Protein AF-A0A1A0WXN0-F1 (afdb_monomer_lite)

Structure (mmCIF, N/CA/C/O backbone):
data_AF-A0A1A0WXN0-F1
#
_entry.id   AF-A0A1A0WXN0-F1
#
loop_
_atom_site.group_PDB
_atom_site.id
_atom_site.type_symbol
_atom_site.label_atom_id
_atom_site.label_alt_id
_atom_site.label_comp_id
_atom_site.label_asym_id
_atom_site.label_entity_id
_atom_site.label_seq_id
_atom_site.pdbx_PDB_ins_code
_atom_site.Cartn_x
_atom_site.Cartn_y
_atom_site.Cartn_z
_atom_site.occupancy
_atom_site.B_iso_or_equiv
_atom_site.auth_seq_id
_atom_site.auth_comp_id
_atom_site.auth_asym_id
_atom_site.auth_atom_id
_atom_site.pdbx_PDB_model_num
ATOM 1 N N . MET A 1 1 ? -7.283 -9.159 8.607 1.00 91.06 1 MET A N 1
ATOM 2 C CA . MET A 1 1 ? -7.543 -8.047 9.543 1.00 91.06 1 MET A CA 1
ATOM 3 C C . MET A 1 1 ? -8.660 -7.182 9.000 1.00 91.06 1 MET A C 1
ATOM 5 O O . MET A 1 1 ? -8.874 -7.190 7.795 1.00 91.06 1 MET A O 1
ATOM 9 N N . LYS A 1 2 ? -9.350 -6.441 9.870 1.00 92.88 2 LYS A N 1
ATOM 10 C CA . LYS A 1 2 ? -10.272 -5.381 9.452 1.00 92.88 2 LYS A CA 1
ATOM 11 C C . LYS A 1 2 ? -9.536 -4.045 9.455 1.00 92.88 2 LYS A C 1
ATOM 13 O O . LYS A 1 2 ? -9.019 -3.662 10.501 1.00 92.88 2 LYS A O 1
ATOM 18 N N . LEU A 1 3 ? -9.466 -3.372 8.310 1.00 94.19 3 LEU A N 1
ATOM 19 C CA . LEU A 1 3 ? -8.843 -2.052 8.184 1.00 94.19 3 LEU A CA 1
ATOM 20 C C . LEU A 1 3 ? -9.902 -0.953 8.297 1.00 94.19 3 LEU A C 1
ATOM 22 O O . LEU A 1 3 ? -11.011 -1.105 7.786 1.00 94.19 3 LEU A O 1
ATOM 26 N N . ARG A 1 4 ? -9.564 0.152 8.965 1.00 91.62 4 ARG A N 1
ATOM 27 C CA . ARG A 1 4 ? -10.414 1.346 9.047 1.00 91.62 4 ARG A CA 1
ATOM 28 C C . ARG A 1 4 ? -9.594 2.609 9.272 1.00 91.62 4 ARG A C 1
ATOM 30 O O . ARG A 1 4 ? -8.583 2.582 9.975 1.00 91.62 4 ARG A O 1
ATOM 37 N N . PHE A 1 5 ? -10.095 3.728 8.765 1.00 89.69 5 PHE A N 1
ATOM 38 C CA . PHE A 1 5 ? -9.626 5.045 9.179 1.00 89.69 5 PHE A CA 1
ATOM 39 C C . PHE A 1 5 ? -10.317 5.475 10.474 1.00 89.69 5 PHE A C 1
ATOM 41 O O . PHE A 1 5 ? -11.450 5.087 10.765 1.00 89.69 5 PHE A O 1
ATOM 48 N N . GLY A 1 6 ? -9.623 6.273 11.274 1.00 87.06 6 GLY A N 1
ATOM 49 C CA . GLY A 1 6 ? -10.187 6.946 12.436 1.00 87.06 6 GLY A CA 1
ATOM 50 C C . GLY A 1 6 ? -9.411 8.214 12.760 1.00 87.06 6 GLY A C 1
ATOM 51 O O . GLY A 1 6 ? -8.293 8.392 12.286 1.00 87.06 6 GLY A O 1
ATOM 52 N N . ALA A 1 7 ? -9.990 9.075 13.588 1.00 85.00 7 ALA A N 1
ATOM 53 C CA . ALA A 1 7 ? -9.338 10.264 14.124 1.00 85.00 7 ALA A CA 1
ATOM 54 C C . ALA A 1 7 ? -9.512 10.288 15.646 1.00 85.00 7 ALA A C 1
ATOM 56 O O . ALA A 1 7 ? -10.567 9.905 16.154 1.00 85.00 7 ALA A O 1
ATOM 57 N N . ASP A 1 8 ? -8.467 10.701 16.363 1.00 82.62 8 ASP A N 1
ATOM 58 C CA . ASP A 1 8 ? -8.497 10.817 17.828 1.00 82.62 8 ASP A CA 1
ATOM 59 C C . ASP A 1 8 ? -8.839 12.240 18.304 1.00 82.62 8 ASP A C 1
ATOM 61 O O . ASP A 1 8 ? -9.210 12.419 19.464 1.00 82.62 8 ASP A O 1
ATOM 65 N N . GLY A 1 9 ? -8.688 13.247 17.441 1.00 78.56 9 GLY A N 1
ATOM 66 C CA . GLY A 1 9 ? -8.848 14.657 17.783 1.00 78.56 9 GLY A CA 1
ATOM 67 C C . GLY A 1 9 ? -9.855 15.400 16.909 1.00 78.56 9 GLY A C 1
ATOM 68 O O . GLY A 1 9 ? -10.717 14.809 16.256 1.00 78.56 9 GLY A O 1
ATOM 69 N N . LEU A 1 10 ? -9.775 16.730 16.955 1.00 80.75 10 LEU A N 1
ATOM 70 C CA . LEU A 1 10 ? -10.723 17.603 16.271 1.00 80.75 10 LEU A CA 1
ATOM 71 C C . LEU A 1 10 ? -10.467 17.648 14.758 1.00 80.75 10 LEU A C 1
ATOM 73 O O . LEU A 1 10 ? -9.331 17.568 14.287 1.00 80.75 10 LEU A O 1
ATOM 77 N N . ARG A 1 11 ? -11.558 17.826 14.009 1.00 83.06 11 ARG A N 1
ATOM 78 C CA . ARG A 1 11 ? -11.536 18.279 12.616 1.00 83.06 11 ARG A CA 1
ATOM 79 C C . ARG A 1 11 ? -11.226 19.772 12.607 1.00 83.06 11 ARG A C 1
ATOM 81 O O . ARG A 1 11 ? -11.909 20.541 13.286 1.00 83.06 11 ARG A O 1
ATOM 88 N N . HIS A 1 12 ? -10.244 20.174 11.813 1.00 81.25 12 HIS A N 1
ATOM 89 C CA . HIS A 1 12 ? -9.879 21.568 11.601 1.00 81.25 12 HIS A CA 1
ATOM 90 C C . HIS A 1 12 ? -10.330 22.009 10.212 1.00 81.25 12 HIS A C 1
ATOM 92 O O . HIS A 1 12 ? -9.807 21.492 9.224 1.00 81.25 12 HIS A O 1
ATOM 98 N N . PRO A 1 13 ? -11.286 22.953 10.120 1.00 79.06 13 PRO A N 1
ATOM 99 C CA . PRO A 1 13 ? -11.743 23.468 8.840 1.00 79.06 13 PRO A CA 1
ATOM 100 C C . PRO A 1 13 ? -10.596 24.169 8.102 1.00 79.06 13 PRO A C 1
ATOM 102 O O . PRO A 1 13 ? -10.059 25.158 8.606 1.00 79.06 13 PRO A O 1
ATOM 105 N N . GLY A 1 14 ? -10.227 23.687 6.917 1.00 67.19 14 GLY A N 1
ATOM 106 C CA . GLY A 1 14 ? -9.152 24.266 6.106 1.00 67.19 14 GLY A CA 1
ATOM 107 C C . GLY A 1 14 ? -9.580 25.527 5.342 1.00 67.19 14 GLY A C 1
ATOM 108 O O . GLY A 1 14 ? -8.744 26.343 4.935 1.00 67.19 14 GLY A O 1
ATOM 109 N N . GLY A 1 15 ? -10.891 25.756 5.205 1.00 76.25 15 GLY A N 1
ATOM 110 C CA . GLY A 1 15 ? -11.472 26.937 4.567 1.00 76.25 15 GLY A CA 1
ATOM 111 C C . GLY A 1 15 ? -11.224 26.971 3.057 1.00 76.25 15 GLY A C 1
ATOM 112 O O . GLY A 1 15 ? -12.095 26.587 2.288 1.00 76.25 15 GLY A O 1
ATOM 113 N N . VAL A 1 16 ? -10.058 27.479 2.642 1.00 67.00 16 VAL A N 1
ATOM 114 C CA . VAL A 1 16 ? -9.577 27.433 1.241 1.00 67.00 16 VAL A CA 1
ATOM 115 C C . VAL A 1 16 ? -8.754 26.163 0.980 1.00 67.00 16 VAL A C 1
ATOM 117 O O . VAL A 1 16 ? -8.593 25.764 -0.169 1.00 67.00 16 VAL A O 1
ATOM 120 N N . TRP A 1 17 ? -8.245 25.541 2.042 1.00 67.81 17 TRP A N 1
ATOM 121 C CA . TRP A 1 17 ? -7.530 24.267 2.019 1.00 67.81 17 TRP A CA 1
ATOM 122 C C . TRP A 1 17 ? -8.455 23.123 2.452 1.00 67.81 17 TRP A C 1
ATOM 124 O O . TRP A 1 17 ? -9.468 23.405 3.104 1.00 67.81 17 TRP A O 1
ATOM 134 N N . PRO A 1 18 ? -8.121 21.862 2.125 1.00 72.69 18 PRO A N 1
ATOM 135 C CA . PRO A 1 18 ? -8.837 20.707 2.646 1.00 72.69 18 PRO A CA 1
ATOM 136 C C . PRO A 1 18 ? -8.786 20.655 4.171 1.00 72.69 18 PRO A C 1
ATOM 138 O O . PRO A 1 18 ? -7.899 21.215 4.825 1.00 72.69 18 PRO A O 1
ATOM 141 N N . ASP A 1 19 ? -9.759 19.968 4.752 1.00 77.75 19 ASP A N 1
ATOM 142 C CA . ASP A 1 19 ? -9.792 19.792 6.193 1.00 77.75 19 ASP A CA 1
ATOM 143 C C . ASP A 1 19 ? -8.738 18.796 6.650 1.00 77.75 19 ASP A C 1
ATOM 145 O O . ASP A 1 19 ? -8.587 17.709 6.085 1.00 77.75 19 ASP A O 1
ATOM 149 N N . TRP A 1 20 ? -8.081 19.125 7.756 1.00 80.75 20 TRP A N 1
ATOM 150 C CA . TRP A 1 20 ? -7.146 18.220 8.404 1.00 80.75 20 TRP A CA 1
ATOM 151 C C . TRP A 1 20 ? -7.668 17.779 9.768 1.00 80.75 20 TRP A C 1
ATOM 153 O O . TRP A 1 20 ? -8.426 18.475 10.448 1.00 80.75 20 TRP A O 1
ATOM 163 N N . TYR A 1 21 ? -7.280 16.573 10.161 1.00 83.19 21 TYR A N 1
ATOM 164 C CA . TYR A 1 21 ? -7.760 15.919 11.370 1.00 83.19 21 TYR A CA 1
ATOM 165 C C . TYR A 1 21 ? -6.601 15.714 12.334 1.00 83.19 21 TYR A C 1
ATOM 167 O O . TYR A 1 21 ? -5.549 15.201 11.950 1.00 83.19 21 TYR A O 1
ATOM 175 N N . GLU A 1 22 ? -6.803 16.069 13.601 1.00 83.69 22 GLU A N 1
ATOM 176 C CA . GLU A 1 22 ? -5.855 15.717 14.653 1.00 83.69 22 GLU A CA 1
ATOM 177 C C . GLU A 1 22 ? -5.846 14.207 14.898 1.00 83.69 22 GLU A C 1
ATOM 179 O O . GLU A 1 22 ? -6.872 13.586 15.195 1.00 83.69 22 GLU A O 1
ATOM 184 N N . GLY A 1 23 ? -4.659 13.609 14.815 1.00 84.69 23 GLY A N 1
ATOM 185 C CA . GLY A 1 23 ? -4.480 12.186 15.082 1.00 84.69 23 GLY A CA 1
ATOM 186 C C . GLY A 1 23 ? -5.274 11.280 14.140 1.00 84.69 23 GLY A C 1
ATOM 187 O O . GLY A 1 23 ? -5.782 10.252 14.598 1.00 84.69 23 GLY A O 1
ATOM 188 N N . LEU A 1 24 ? -5.381 11.644 12.857 1.00 88.56 24 LEU A N 1
ATOM 189 C CA . LEU A 1 24 ? -5.837 10.725 11.820 1.00 88.56 24 LEU A CA 1
ATOM 190 C C . LEU A 1 24 ? -4.925 9.498 11.788 1.00 88.56 24 LEU A C 1
ATOM 192 O O . LEU A 1 24 ? -3.698 9.617 11.806 1.00 88.56 24 LEU A O 1
A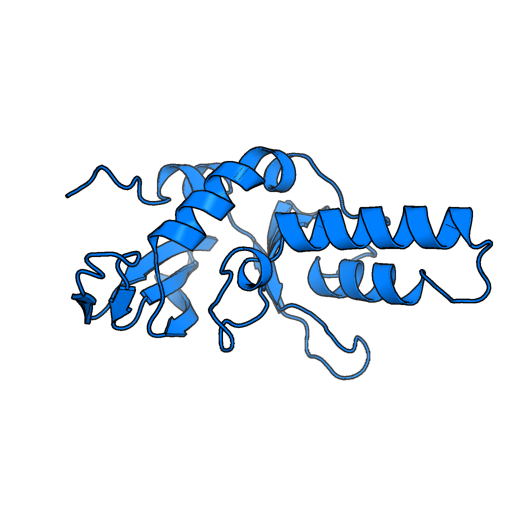TOM 196 N N . LYS A 1 25 ? -5.533 8.317 11.731 1.00 91.19 25 LYS A N 1
ATOM 197 C CA . LYS A 1 25 ? -4.842 7.034 11.743 1.00 91.19 25 LYS A CA 1
ATOM 198 C C . LYS A 1 25 ? -5.534 5.994 10.876 1.00 91.19 25 LYS A C 1
ATOM 200 O O . LYS A 1 25 ? -6.763 5.937 10.824 1.00 91.19 25 LYS A O 1
ATOM 205 N N . LEU A 1 26 ? -4.734 5.117 10.278 1.00 92.75 26 LEU A N 1
ATOM 206 C CA . LEU A 1 26 ? -5.196 3.846 9.727 1.00 92.75 26 LEU A CA 1
ATOM 207 C C . LEU A 1 26 ? -4.936 2.752 10.755 1.00 92.75 26 LEU A C 1
ATOM 209 O O . LEU A 1 26 ? -3.803 2.547 11.196 1.00 92.75 26 LEU A O 1
ATOM 213 N N . VAL A 1 27 ? -6.002 2.064 11.146 1.00 94.12 27 VAL A N 1
ATOM 214 C CA . VAL A 1 27 ? -5.973 1.025 12.171 1.00 94.12 27 VAL A CA 1
ATOM 215 C C . VAL A 1 27 ? -6.401 -0.297 11.563 1.00 94.12 27 VAL A C 1
ATOM 217 O O . VAL A 1 27 ? -7.396 -0.379 10.843 1.00 94.12 27 VAL A O 1
ATOM 220 N N . GLY A 1 28 ? -5.646 -1.338 11.884 1.00 94.75 28 GLY A N 1
ATOM 221 C CA . GLY A 1 28 ? -6.009 -2.719 11.647 1.00 94.75 28 GLY A CA 1
ATOM 222 C C . GLY A 1 28 ? -6.456 -3.398 12.931 1.00 94.75 28 GLY A C 1
ATOM 223 O O . GLY A 1 28 ? -5.754 -3.330 13.931 1.00 94.75 28 GLY A O 1
ATOM 224 N N . THR A 1 29 ? -7.590 -4.090 12.907 1.00 94.88 29 THR A N 1
ATOM 225 C CA . THR A 1 29 ? -8.045 -4.920 14.028 1.00 94.88 29 THR A CA 1
ATOM 226 C C . THR A 1 29 ? -7.886 -6.397 13.678 1.00 94.88 29 THR A C 1
ATOM 228 O O . THR A 1 29 ? -8.379 -6.867 12.640 1.00 94.88 29 THR A O 1
ATOM 231 N N . ASN A 1 30 ? -7.207 -7.147 14.545 1.00 89.75 30 ASN A N 1
ATOM 232 C CA . ASN A 1 30 ? -7.117 -8.597 14.435 1.00 89.75 30 ASN A CA 1
ATOM 233 C C . ASN A 1 30 ? -8.469 -9.224 14.830 1.00 89.75 30 ASN A C 1
ATOM 235 O O . ASN A 1 30 ? -8.898 -9.067 15.972 1.00 89.75 30 ASN A O 1
ATOM 239 N N . PRO A 1 31 ? -9.153 -9.955 13.930 1.00 85.56 31 PRO A N 1
ATOM 240 C CA . PRO A 1 31 ? -10.482 -10.494 14.215 1.00 85.56 31 PRO A CA 1
ATOM 241 C C . PRO A 1 31 ? -10.484 -11.594 15.287 1.00 85.56 31 PRO A C 1
ATOM 243 O O . PRO A 1 31 ? -11.521 -11.832 15.899 1.00 85.56 31 PRO A O 1
ATOM 246 N N . ALA A 1 32 ? -9.355 -12.272 15.519 1.00 88.25 32 ALA A N 1
ATOM 247 C CA . ALA A 1 32 ? -9.263 -13.355 16.496 1.00 88.25 32 ALA A CA 1
ATOM 248 C C . ALA A 1 32 ? -9.000 -12.845 17.919 1.00 88.25 32 ALA A C 1
ATOM 250 O O . ALA A 1 32 ? -9.524 -13.406 18.879 1.00 88.25 32 ALA A O 1
ATOM 251 N N . THR A 1 33 ? -8.182 -11.799 18.061 1.00 91.69 33 THR A N 1
ATOM 252 C CA . THR A 1 33 ? -7.739 -11.289 19.370 1.00 91.69 33 THR A CA 1
ATOM 253 C C . THR A 1 33 ? -8.394 -9.967 19.761 1.00 91.69 33 THR A C 1
ATOM 255 O O . THR A 1 33 ? -8.390 -9.616 20.937 1.00 91.69 33 THR A O 1
ATOM 258 N N . GLY A 1 34 ? -8.948 -9.226 18.797 1.00 90.88 34 GLY A N 1
ATOM 259 C CA . GLY A 1 34 ? -9.427 -7.856 18.991 1.00 90.88 34 GLY A CA 1
ATOM 260 C C . GLY A 1 34 ? -8.306 -6.822 19.134 1.00 90.88 34 GLY A C 1
ATOM 261 O O . GLY A 1 34 ? -8.592 -5.658 19.396 1.00 90.88 34 GLY A O 1
ATOM 262 N N . GLU A 1 35 ? -7.043 -7.225 18.974 1.00 93.69 35 GLU A N 1
ATOM 263 C CA . GLU A 1 35 ? -5.891 -6.328 19.061 1.00 93.69 35 GLU A CA 1
ATOM 264 C C . GLU A 1 35 ? -5.907 -5.303 17.922 1.00 93.69 35 GLU A C 1
ATOM 266 O O . GLU A 1 35 ? -6.148 -5.654 16.762 1.00 93.69 35 GLU A O 1
ATOM 271 N N . GLU A 1 36 ? -5.646 -4.039 18.259 1.00 94.31 36 GLU A N 1
ATOM 272 C CA . GLU A 1 36 ? -5.536 -2.947 17.296 1.00 94.31 36 GLU A CA 1
ATOM 273 C C . GLU A 1 36 ? -4.071 -2.623 16.998 1.00 94.31 36 GLU A C 1
ATOM 275 O O . GLU A 1 36 ? -3.264 -2.398 17.898 1.00 94.31 36 GLU A O 1
ATOM 280 N N . ILE A 1 37 ? -3.755 -2.530 15.711 1.00 93.50 37 ILE A N 1
ATOM 281 C CA . ILE A 1 37 ? -2.458 -2.125 15.183 1.00 93.50 37 ILE A CA 1
ATOM 282 C C . ILE A 1 37 ? -2.657 -0.795 14.470 1.00 93.50 37 ILE A C 1
ATOM 284 O O . ILE A 1 37 ? -3.487 -0.679 13.572 1.00 93.50 37 ILE A O 1
ATOM 288 N N . THR A 1 38 ? -1.903 0.223 14.871 1.00 93.19 38 THR A N 1
ATOM 289 C CA . THR A 1 38 ? -1.899 1.518 14.182 1.00 93.19 38 THR A CA 1
ATOM 290 C C . THR A 1 38 ? -0.790 1.516 13.139 1.00 93.19 38 THR A C 1
ATOM 292 O O . THR A 1 38 ? 0.381 1.442 13.499 1.00 93.19 38 THR A O 1
ATOM 295 N N . PHE A 1 39 ? -1.160 1.600 11.863 1.00 92.31 39 PHE A N 1
ATOM 296 C CA . PHE A 1 39 ? -0.210 1.612 10.747 1.00 92.31 39 PHE A CA 1
ATOM 297 C C . PHE A 1 39 ? 0.455 2.967 10.563 1.00 92.31 39 PHE A C 1
ATOM 299 O O . PHE A 1 39 ? 1.651 3.057 10.314 1.00 92.31 39 PHE A O 1
ATOM 306 N N . PHE A 1 40 ? -0.327 4.025 10.733 1.00 89.88 40 PHE A N 1
ATOM 307 C CA . PHE A 1 40 ? 0.173 5.383 10.836 1.00 89.88 40 PHE A CA 1
ATOM 308 C C . PHE A 1 40 ? -0.758 6.199 11.715 1.00 89.88 40 PHE A C 1
ATOM 310 O O . PHE A 1 40 ? -1.943 5.885 11.838 1.00 89.88 40 PHE A O 1
ATOM 317 N N . LYS A 1 41 ? -0.215 7.260 12.311 1.00 89.25 41 LYS A N 1
ATOM 318 C CA . LYS A 1 41 ? -0.979 8.265 13.044 1.00 89.25 41 LYS A CA 1
ATOM 319 C C . LYS A 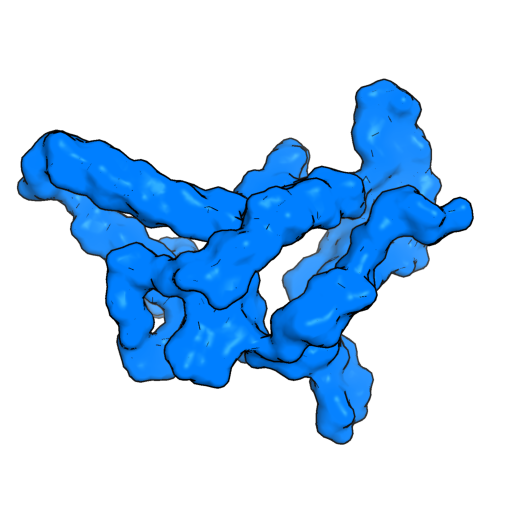1 41 ? -0.300 9.619 12.916 1.00 89.25 41 LYS A C 1
ATOM 321 O O . LYS A 1 41 ? 0.902 9.717 13.131 1.00 89.25 41 LYS A O 1
ATOM 326 N N . GLY A 1 42 ? -1.074 10.652 12.617 1.00 84.56 42 GLY A N 1
ATOM 327 C CA . GLY A 1 42 ? -0.575 12.021 12.540 1.00 84.56 42 GLY A CA 1
ATOM 328 C C . GLY A 1 42 ? -1.678 13.013 12.200 1.00 84.56 42 GLY A C 1
ATOM 329 O O . GLY A 1 42 ? -2.857 12.672 12.233 1.00 84.56 42 GLY A O 1
ATOM 330 N N . ASN A 1 43 ? -1.288 14.250 11.922 1.00 83.81 43 ASN A N 1
ATOM 331 C CA . ASN A 1 43 ? -2.219 15.315 11.577 1.00 83.81 43 ASN A CA 1
ATOM 332 C C . ASN A 1 43 ? -2.274 15.437 10.055 1.00 83.81 43 ASN A C 1
ATOM 334 O O . ASN A 1 43 ? -1.330 15.943 9.455 1.00 83.81 43 ASN A O 1
ATOM 338 N N . TRP A 1 44 ? -3.347 14.932 9.449 1.00 82.38 44 TRP A N 1
ATOM 339 C CA . TRP A 1 44 ? -3.422 14.689 8.006 1.00 82.38 44 TRP A CA 1
ATOM 340 C C . TRP A 1 44 ? -4.779 15.101 7.433 1.00 82.38 44 TRP A C 1
ATOM 342 O O . TRP A 1 44 ? -5.789 15.098 8.145 1.00 82.38 44 TRP A O 1
ATOM 352 N N . GLU A 1 45 ? -4.810 15.399 6.137 1.00 82.44 45 GLU A N 1
ATOM 353 C CA . GLU A 1 45 ? -6.044 15.628 5.380 1.00 82.44 45 GLU A CA 1
ATOM 354 C C . GLU A 1 45 ? -6.691 14.282 5.028 1.00 82.44 45 GLU A C 1
ATOM 356 O O . GLU A 1 45 ? -6.135 13.466 4.294 1.00 82.44 45 GLU A O 1
ATOM 361 N N . LEU A 1 46 ? -7.875 14.016 5.582 1.00 81.38 46 LEU A N 1
ATOM 362 C CA . LEU A 1 46 ? -8.577 12.756 5.321 1.00 81.38 46 LEU A CA 1
ATOM 363 C C . LEU A 1 46 ? -9.133 12.717 3.892 1.00 81.38 46 LEU A C 1
ATOM 365 O O . LEU A 1 46 ? -9.114 11.666 3.260 1.00 81.38 46 LEU A O 1
ATOM 369 N N . GLU A 1 47 ? -9.597 13.862 3.391 1.00 81.12 47 GLU A N 1
ATOM 370 C CA . GLU A 1 47 ? -10.188 14.016 2.058 1.00 81.12 47 GLU A CA 1
ATOM 371 C C . GLU A 1 47 ? -9.253 13.504 0.959 1.00 81.12 47 GLU A C 1
ATOM 373 O O . GLU A 1 47 ? -9.631 12.581 0.241 1.00 81.12 47 GLU A O 1
ATOM 378 N N . GLY A 1 48 ? -8.005 13.983 0.908 1.00 82.00 48 GLY A N 1
ATOM 379 C CA . GLY A 1 48 ? -7.044 13.557 -0.115 1.00 82.00 48 GLY A CA 1
ATOM 380 C C . GLY A 1 48 ? -6.771 12.049 -0.104 1.00 82.00 48 GLY A C 1
ATOM 381 O O . GLY A 1 48 ? -6.711 11.416 -1.156 1.00 82.00 48 GLY A O 1
ATOM 382 N N . ILE A 1 49 ? -6.692 11.434 1.081 1.00 86.62 49 ILE A N 1
ATOM 383 C CA . ILE A 1 49 ? -6.472 9.985 1.199 1.00 86.62 49 ILE A CA 1
ATOM 384 C C . ILE A 1 49 ? -7.700 9.199 0.718 1.00 86.62 49 ILE A C 1
ATOM 386 O O . ILE A 1 49 ? -7.558 8.191 0.024 1.00 86.62 49 ILE A O 1
ATOM 390 N N . LEU A 1 50 ? -8.909 9.638 1.081 1.00 87.88 50 LEU A N 1
ATOM 391 C CA . LEU A 1 50 ? -10.148 8.981 0.661 1.00 87.88 50 LEU A CA 1
ATOM 392 C C . LEU A 1 50 ? -10.407 9.156 -0.835 1.00 87.88 50 LEU A C 1
ATOM 394 O O . LEU A 1 50 ? -10.888 8.223 -1.477 1.00 87.88 50 LEU A O 1
ATOM 398 N N . GLU A 1 51 ? -10.109 10.330 -1.386 1.00 88.31 51 GLU A N 1
ATOM 399 C CA . GLU A 1 51 ? -10.189 10.585 -2.820 1.00 88.31 51 GLU A CA 1
ATOM 400 C C . GLU A 1 51 ? -9.229 9.664 -3.575 1.00 88.31 51 GLU A C 1
ATOM 402 O O . GLU A 1 51 ? -9.665 8.934 -4.466 1.00 88.31 51 GLU A O 1
ATOM 407 N N . TRP A 1 52 ? -7.960 9.617 -3.165 1.00 90.94 52 TRP A N 1
ATOM 408 C CA . TRP A 1 52 ? -6.969 8.736 -3.776 1.00 90.94 52 TRP A CA 1
ATOM 409 C C . TRP A 1 52 ? -7.370 7.257 -3.698 1.00 90.94 52 TRP A C 1
ATOM 411 O O . TRP A 1 52 ? -7.274 6.548 -4.700 1.00 90.94 52 TRP A O 1
ATOM 421 N N . LEU A 1 53 ? -7.876 6.790 -2.549 1.00 92.38 53 LEU A N 1
ATOM 422 C CA . LEU A 1 53 ? -8.341 5.406 -2.385 1.00 92.38 53 LEU A CA 1
ATOM 423 C C . LEU A 1 53 ? -9.479 5.068 -3.347 1.00 92.38 53 LEU A C 1
ATOM 425 O O . LEU A 1 53 ? -9.478 3.996 -3.942 1.00 92.38 53 LEU A O 1
ATOM 429 N N . LYS A 1 54 ? -10.444 5.977 -3.519 1.00 91.69 54 LYS A N 1
ATOM 430 C CA . LYS A 1 54 ? -11.548 5.783 -4.470 1.00 91.69 54 LYS A CA 1
ATOM 431 C C . LYS A 1 54 ? -11.045 5.764 -5.910 1.00 91.69 54 LYS A C 1
ATOM 433 O O . LYS A 1 54 ? -11.485 4.931 -6.693 1.00 91.69 54 LYS A O 1
ATOM 438 N N . GLN A 1 55 ? -10.135 6.673 -6.257 1.00 93.19 55 GLN A N 1
ATOM 439 C CA . GLN A 1 55 ? -9.545 6.736 -7.595 1.00 93.19 55 GLN A CA 1
ATOM 440 C C . GLN A 1 55 ? -8.707 5.493 -7.915 1.00 93.19 55 GLN A C 1
ATOM 442 O O . GLN A 1 55 ? -8.666 5.085 -9.071 1.00 93.19 55 GLN A O 1
ATOM 447 N N . SER A 1 56 ? -8.086 4.893 -6.897 1.00 95.19 56 SER A N 1
ATOM 448 C CA . SER A 1 56 ? -7.178 3.751 -7.035 1.00 95.19 56 SER A CA 1
ATOM 449 C C . SER A 1 56 ? -7.842 2.392 -6.777 1.00 95.19 56 SER A C 1
ATOM 451 O O . SER A 1 56 ? -7.173 1.363 -6.849 1.00 95.19 56 SER A O 1
ATOM 453 N N . GLU A 1 57 ? -9.145 2.351 -6.462 1.00 95.88 57 GLU A N 1
ATOM 454 C CA . GLU A 1 57 ? -9.831 1.117 -6.053 1.00 95.88 57 GLU A CA 1
ATOM 455 C C . GLU A 1 57 ? -9.723 0.017 -7.116 1.00 95.88 57 GLU A C 1
ATOM 457 O O . GLU A 1 57 ? -9.443 -1.138 -6.790 1.00 95.88 57 GLU A O 1
ATOM 462 N N . GLU A 1 58 ? -9.936 0.364 -8.387 1.00 96.50 58 GLU A N 1
ATOM 463 C CA . GLU A 1 58 ? -9.875 -0.605 -9.481 1.00 96.50 58 GLU A CA 1
ATOM 464 C C . GLU A 1 58 ? -8.472 -1.202 -9.617 1.00 96.50 58 GLU A C 1
ATOM 466 O O . GLU A 1 58 ? -8.351 -2.419 -9.767 1.00 96.50 58 GLU A O 1
ATOM 471 N N . GLN A 1 59 ? -7.430 -0.375 -9.504 1.00 96.56 59 GLN A N 1
ATOM 472 C CA . GLN A 1 59 ? -6.039 -0.819 -9.576 1.00 96.56 59 GLN A CA 1
ATOM 473 C C . GLN A 1 59 ? -5.708 -1.705 -8.375 1.00 96.56 59 GLN A C 1
ATOM 475 O O . GLN A 1 59 ? -5.299 -2.841 -8.559 1.00 96.56 59 GLN A O 1
ATOM 480 N N . ILE A 1 60 ? -6.032 -1.277 -7.153 1.00 96.62 60 ILE A N 1
ATOM 481 C CA . ILE A 1 60 ? -5.797 -2.066 -5.932 1.00 96.62 60 ILE A CA 1
ATOM 482 C C . ILE A 1 60 ? -6.470 -3.451 -5.995 1.00 96.62 60 ILE A C 1
ATOM 484 O O . ILE A 1 60 ? -5.975 -4.414 -5.405 1.00 96.62 60 ILE A O 1
ATOM 488 N N . ARG A 1 61 ? -7.607 -3.567 -6.695 1.00 96.00 61 ARG A N 1
ATOM 489 C CA . ARG A 1 61 ? -8.351 -4.827 -6.862 1.00 96.00 61 ARG A CA 1
ATOM 490 C C . ARG A 1 61 ? -7.802 -5.735 -7.960 1.00 96.00 61 ARG A C 1
ATOM 492 O O . ARG A 1 61 ? -7.893 -6.962 -7.840 1.00 96.00 61 ARG A O 1
ATOM 499 N N . ASN A 1 62 ? -7.313 -5.153 -9.049 1.00 93.50 62 ASN A N 1
ATOM 500 C CA . ASN A 1 62 ? -7.132 -5.880 -10.304 1.00 93.50 62 ASN A CA 1
ATOM 501 C C . ASN A 1 62 ? -5.723 -5.803 -10.886 1.00 93.50 62 ASN A C 1
ATOM 503 O O . ASN A 1 62 ? -5.385 -6.675 -11.684 1.00 93.50 62 ASN A O 1
ATOM 507 N N . ASP A 1 63 ? -4.925 -4.806 -10.512 1.00 93.81 63 ASP A N 1
ATOM 508 C CA . ASP A 1 63 ? -3.554 -4.683 -10.983 1.00 93.81 63 ASP A CA 1
ATOM 509 C C . ASP A 1 63 ? -2.651 -5.614 -10.177 1.00 93.81 63 ASP A C 1
ATOM 511 O O . ASP A 1 63 ? -2.558 -5.535 -8.951 1.00 93.81 63 ASP A O 1
ATOM 515 N N . ASP A 1 64 ? -1.959 -6.490 -10.894 1.00 90.38 64 ASP A N 1
ATOM 516 C CA . ASP A 1 64 ? -0.882 -7.291 -10.331 1.00 90.38 64 ASP A CA 1
ATOM 517 C C . ASP A 1 64 ? 0.432 -6.478 -10.317 1.00 90.38 64 ASP A C 1
ATOM 519 O O . ASP A 1 64 ? 0.601 -5.546 -11.118 1.00 90.38 64 ASP A O 1
ATOM 523 N N . PRO A 1 65 ? 1.398 -6.826 -9.445 1.00 89.62 65 PRO A N 1
ATOM 524 C CA . PRO A 1 65 ? 2.726 -6.221 -9.469 1.00 89.62 65 PRO A CA 1
ATOM 525 C C . PRO A 1 65 ? 3.406 -6.350 -10.841 1.00 89.62 65 PRO A C 1
ATOM 527 O O . PRO A 1 65 ? 3.242 -7.345 -11.547 1.00 89.62 65 PRO A O 1
ATOM 530 N N . VAL A 1 66 ? 4.232 -5.356 -11.197 1.00 88.38 66 VAL A N 1
ATOM 531 C CA . VAL A 1 66 ? 4.910 -5.258 -12.512 1.00 88.38 66 VAL A CA 1
ATOM 532 C C . VAL A 1 66 ? 5.770 -6.487 -12.832 1.00 88.38 66 VAL A C 1
ATOM 534 O O . VAL A 1 66 ? 5.958 -6.844 -13.995 1.00 88.38 66 VAL A O 1
ATOM 537 N N . ILE A 1 67 ? 6.272 -7.155 -11.797 1.00 92.50 67 ILE A N 1
ATOM 538 C CA . ILE A 1 67 ? 6.959 -8.441 -11.893 1.00 92.50 67 ILE A CA 1
ATOM 539 C C . ILE A 1 67 ? 6.267 -9.460 -10.984 1.00 92.50 67 ILE A C 1
ATOM 541 O O . ILE A 1 67 ? 5.725 -9.073 -9.949 1.00 92.50 67 ILE A O 1
ATOM 545 N N . PRO A 1 68 ? 6.347 -10.768 -11.289 1.00 93.56 68 PRO A N 1
ATOM 546 C CA . PRO A 1 68 ? 5.816 -11.791 -10.399 1.00 93.56 68 PRO A CA 1
ATOM 547 C C . PRO A 1 68 ? 6.429 -11.693 -8.999 1.00 93.56 68 PRO A C 1
ATOM 549 O O . PRO A 1 68 ? 7.653 -11.561 -8.850 1.00 93.56 68 PRO A O 1
ATOM 552 N N . GLN A 1 69 ? 5.574 -11.776 -7.986 1.00 94.00 69 GLN A N 1
ATOM 553 C CA . GLN A 1 69 ? 5.979 -11.829 -6.588 1.00 94.00 69 GLN A CA 1
ATOM 554 C C . GLN A 1 69 ? 6.686 -13.163 -6.300 1.00 94.00 69 GLN A C 1
ATOM 556 O O . GLN A 1 69 ? 6.289 -14.212 -6.805 1.00 94.00 69 GLN A O 1
ATOM 561 N N . LEU A 1 70 ? 7.774 -13.137 -5.524 1.00 94.06 70 LEU A N 1
ATOM 562 C CA . LEU A 1 70 ? 8.433 -14.374 -5.090 1.00 94.06 70 LEU A CA 1
ATOM 563 C C . LEU A 1 70 ? 7.712 -14.985 -3.875 1.00 94.06 70 LEU A C 1
ATOM 565 O O . LEU A 1 70 ? 7.042 -14.269 -3.129 1.00 94.06 70 LEU A O 1
ATOM 569 N N . PRO A 1 71 ? 7.883 -16.294 -3.604 1.00 92.31 71 PRO A N 1
ATOM 570 C CA . PRO A 1 71 ? 7.274 -16.919 -2.435 1.00 92.31 71 PRO A CA 1
ATOM 571 C C . PRO A 1 71 ? 7.641 -16.196 -1.131 1.00 92.31 71 PRO A C 1
ATOM 573 O O . PRO A 1 71 ? 8.820 -16.083 -0.791 1.00 92.31 71 PRO A O 1
ATOM 576 N N . ASN A 1 72 ? 6.623 -15.794 -0.367 1.00 89.50 72 ASN A N 1
ATOM 577 C CA . ASN A 1 72 ? 6.725 -15.035 0.888 1.00 89.50 72 ASN A CA 1
ATOM 578 C C . ASN A 1 72 ? 7.231 -13.583 0.767 1.00 89.50 72 ASN A C 1
ATOM 580 O O . ASN A 1 72 ? 7.481 -12.966 1.803 1.00 89.50 72 ASN A O 1
ATOM 584 N N . GLU A 1 73 ? 7.373 -13.018 -0.436 1.00 94.19 73 GLU A N 1
ATOM 585 C CA . GLU A 1 73 ? 7.607 -11.575 -0.574 1.00 94.19 73 GLU A CA 1
ATOM 586 C C . GLU A 1 73 ? 6.360 -10.779 -0.165 1.00 94.19 73 GLU A C 1
ATOM 588 O O . GLU A 1 73 ? 5.223 -11.199 -0.388 1.00 94.19 73 GLU A O 1
ATOM 593 N N . THR A 1 74 ? 6.575 -9.598 0.414 1.00 96.31 74 THR A N 1
ATOM 594 C CA . THR A 1 74 ? 5.533 -8.567 0.505 1.00 96.31 74 THR A CA 1
ATOM 595 C C . THR A 1 74 ? 5.461 -7.767 -0.794 1.00 96.31 74 THR A C 1
ATOM 597 O O . THR A 1 74 ? 6.428 -7.721 -1.559 1.00 96.31 74 THR A O 1
ATOM 600 N N . LEU A 1 75 ? 4.353 -7.063 -1.031 1.00 96.25 75 LEU A N 1
ATOM 601 C CA . LEU A 1 75 ? 4.252 -6.096 -2.131 1.00 96.25 75 LEU A CA 1
AT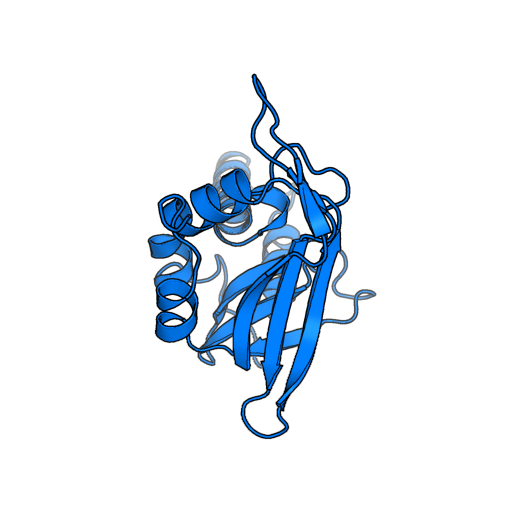OM 602 C C . LEU A 1 75 ? 5.366 -5.044 -2.081 1.00 96.25 75 LEU A C 1
ATOM 604 O O . LEU A 1 75 ? 5.878 -4.642 -3.122 1.00 96.25 75 LEU A O 1
ATOM 608 N N . GLY A 1 76 ? 5.776 -4.634 -0.876 1.00 96.00 76 GLY A N 1
ATOM 609 C CA . GLY A 1 76 ? 6.886 -3.705 -0.664 1.00 96.00 76 GLY A CA 1
ATOM 610 C C . GLY A 1 76 ? 8.199 -4.244 -1.218 1.00 96.00 76 GLY A C 1
ATOM 611 O O . GLY A 1 76 ? 8.883 -3.546 -1.960 1.00 96.00 76 GLY A O 1
ATOM 612 N N . GLN A 1 77 ? 8.519 -5.506 -0.924 1.00 96.31 77 GLN A N 1
ATOM 613 C CA . GLN A 1 77 ? 9.726 -6.156 -1.440 1.00 96.31 77 GLN A CA 1
ATOM 614 C C . GLN A 1 77 ? 9.660 -6.359 -2.957 1.00 96.31 77 GLN A C 1
ATOM 616 O O . GLN A 1 77 ? 10.637 -6.096 -3.654 1.00 96.31 77 GLN A O 1
ATOM 621 N N . THR A 1 78 ? 8.503 -6.769 -3.486 1.00 95.69 78 THR A N 1
ATOM 622 C CA . THR A 1 78 ? 8.311 -6.935 -4.933 1.00 95.69 78 THR A CA 1
ATOM 623 C C . THR A 1 78 ? 8.457 -5.608 -5.681 1.00 95.69 78 THR A C 1
ATOM 625 O O . THR A 1 78 ? 9.073 -5.569 -6.748 1.00 95.69 78 THR A O 1
ATOM 628 N N . LEU A 1 79 ? 7.943 -4.507 -5.127 1.00 95.44 79 LEU A N 1
ATOM 629 C CA . LEU A 1 79 ? 8.075 -3.182 -5.728 1.00 95.44 79 LEU A CA 1
ATOM 630 C C . LEU A 1 79 ? 9.519 -2.670 -5.674 1.00 95.44 79 LEU A C 1
ATOM 632 O O . LEU A 1 79 ? 10.020 -2.197 -6.691 1.00 95.44 79 LEU A O 1
ATOM 636 N N . ALA A 1 80 ? 10.213 -2.830 -4.544 1.00 94.75 80 ALA A N 1
ATOM 637 C CA . ALA A 1 80 ? 11.636 -2.502 -4.438 1.00 94.75 80 ALA A CA 1
ATOM 638 C C . ALA A 1 80 ? 12.465 -3.273 -5.481 1.00 94.75 80 ALA A C 1
ATOM 640 O O . ALA A 1 80 ? 13.205 -2.674 -6.257 1.00 94.75 80 ALA A O 1
ATOM 641 N N . ARG A 1 81 ? 12.222 -4.584 -5.614 1.00 94.62 81 ARG A N 1
ATOM 642 C CA . ARG A 1 81 ? 12.883 -5.422 -6.623 1.00 94.62 81 ARG A CA 1
ATOM 643 C C . ARG A 1 81 ? 12.536 -4.991 -8.047 1.00 94.62 81 ARG A C 1
ATOM 645 O O . ARG A 1 81 ? 13.364 -5.116 -8.941 1.00 94.62 81 ARG A O 1
ATOM 652 N N . SER A 1 82 ? 11.323 -4.486 -8.274 1.00 94.06 82 SER A N 1
ATOM 653 C CA . SER A 1 82 ? 10.929 -3.936 -9.575 1.00 94.06 82 SER A CA 1
ATOM 654 C C . SER A 1 82 ? 11.757 -2.707 -9.931 1.00 94.06 82 SER A C 1
ATOM 656 O O . SER A 1 82 ? 12.204 -2.614 -11.067 1.00 94.06 82 SER A O 1
ATOM 658 N N . TYR A 1 83 ? 12.014 -1.808 -8.976 1.00 93.12 83 TYR A N 1
ATOM 659 C CA . TYR A 1 83 ? 12.912 -0.670 -9.185 1.00 93.12 83 TYR A CA 1
ATOM 660 C C . TYR A 1 83 ? 14.361 -1.110 -9.428 1.00 93.12 83 TYR A C 1
ATOM 662 O O . TYR A 1 83 ? 14.980 -0.606 -10.359 1.00 93.12 83 TYR A O 1
ATOM 670 N N . ASP A 1 84 ? 14.870 -2.093 -8.679 1.00 91.56 84 ASP A N 1
ATOM 671 C CA . ASP A 1 84 ? 16.241 -2.606 -8.851 1.00 91.56 84 ASP A CA 1
ATOM 672 C C . ASP A 1 84 ? 16.486 -3.249 -10.227 1.00 91.56 84 ASP A C 1
ATOM 674 O O . ASP A 1 84 ? 17.617 -3.291 -10.708 1.00 91.56 84 ASP A O 1
ATOM 678 N N . LEU A 1 85 ? 15.433 -3.762 -10.872 1.00 90.25 85 LEU A N 1
ATOM 679 C CA . LEU A 1 85 ? 15.500 -4.325 -12.223 1.00 90.25 85 LEU A CA 1
ATOM 680 C C . LEU A 1 85 ? 15.489 -3.257 -13.327 1.00 90.25 85 LEU A C 1
ATOM 682 O O . LEU A 1 85 ? 15.810 -3.578 -14.473 1.00 90.25 85 LEU A O 1
ATOM 686 N N . VAL A 1 86 ? 15.106 -2.014 -13.018 1.00 90.88 86 VAL A N 1
ATOM 687 C CA . VAL A 1 86 ? 15.131 -0.899 -13.972 1.00 90.88 86 VAL A CA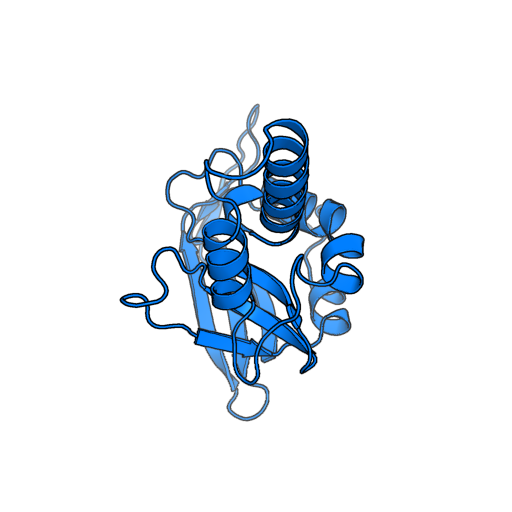 1
ATOM 688 C C . VAL A 1 86 ? 16.497 -0.226 -13.895 1.00 90.88 86 VAL A C 1
ATOM 690 O O . VAL A 1 86 ? 16.721 0.707 -13.129 1.00 90.88 86 VAL A O 1
ATOM 693 N N . THR A 1 87 ? 17.429 -0.735 -14.692 1.00 86.06 87 THR A N 1
ATOM 694 C CA . THR A 1 87 ? 18.841 -0.344 -14.682 1.00 86.06 87 THR A CA 1
ATOM 695 C C . THR A 1 87 ? 19.222 0.510 -15.898 1.00 86.06 87 THR A C 1
ATOM 697 O O . THR A 1 87 ? 18.630 0.398 -16.972 1.00 86.06 87 THR A O 1
ATOM 700 N N . ASP A 1 88 ? 20.251 1.352 -15.747 1.00 76.38 88 ASP A N 1
ATOM 701 C CA . ASP A 1 88 ? 20.729 2.283 -16.790 1.00 76.38 88 ASP A CA 1
ATOM 702 C C . ASP A 1 88 ? 21.359 1.592 -18.022 1.00 76.38 88 ASP A C 1
ATOM 704 O O . ASP A 1 88 ? 21.679 2.248 -19.014 1.00 76.38 88 ASP A O 1
ATOM 708 N N . ASP A 1 89 ? 21.591 0.278 -17.974 1.00 88.31 89 ASP A N 1
ATOM 709 C CA . ASP A 1 89 ? 22.095 -0.519 -19.100 1.00 88.31 89 ASP A CA 1
ATOM 710 C C . ASP A 1 89 ? 20.983 -1.003 -20.049 1.00 88.31 89 ASP A C 1
ATOM 712 O O . ASP A 1 89 ? 21.276 -1.563 -21.113 1.00 88.31 89 ASP A O 1
ATOM 716 N N . LEU A 1 90 ? 19.715 -0.752 -19.709 1.00 88.88 90 LEU A N 1
ATOM 717 C CA . LEU A 1 90 ? 18.586 -0.964 -20.606 1.00 88.88 90 LEU A CA 1
ATOM 718 C C . LEU A 1 90 ? 18.617 0.035 -21.778 1.00 88.88 90 LEU A C 1
ATOM 720 O O . LEU A 1 90 ? 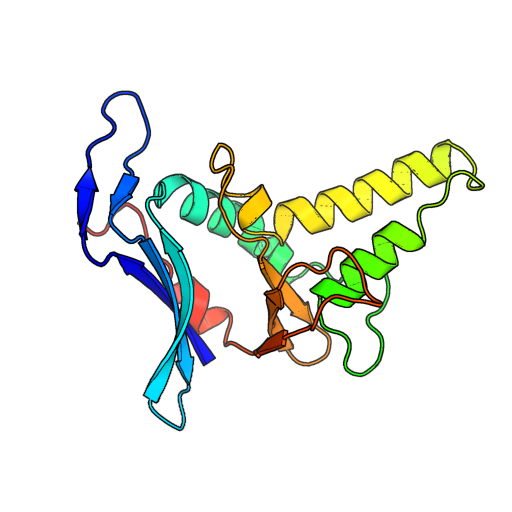19.017 1.190 -21.616 1.00 88.88 90 LEU A O 1
ATOM 724 N N . PRO A 1 91 ? 18.147 -0.361 -22.976 1.00 94.31 91 PRO A N 1
ATOM 725 C CA . PRO A 1 91 ? 17.831 0.601 -24.029 1.00 94.31 91 PRO A CA 1
ATOM 726 C C . PRO A 1 91 ? 16.895 1.698 -23.497 1.00 94.31 91 PRO A C 1
ATOM 728 O O . PRO A 1 91 ? 15.951 1.387 -22.774 1.00 94.31 91 PRO A O 1
ATOM 731 N N . GLN A 1 92 ? 17.139 2.966 -23.851 1.00 92.25 92 GLN A N 1
ATOM 732 C CA . GLN A 1 92 ? 16.416 4.114 -23.275 1.00 92.25 92 GLN A CA 1
ATOM 733 C C . GLN A 1 92 ? 14.888 3.982 -23.378 1.00 92.25 92 GLN A C 1
ATOM 735 O O . GLN A 1 92 ? 14.176 4.300 -22.436 1.00 92.25 92 GLN A O 1
ATOM 740 N N . ASP A 1 93 ? 14.381 3.486 -24.505 1.00 93.88 93 ASP A N 1
ATOM 741 C CA . ASP A 1 93 ? 12.953 3.255 -24.727 1.00 93.88 93 ASP A CA 1
ATOM 742 C C . ASP A 1 93 ? 12.375 2.180 -23.794 1.00 93.88 93 ASP A C 1
ATOM 744 O O . ASP A 1 93 ? 11.252 2.311 -23.308 1.00 93.88 93 ASP A O 1
ATOM 748 N N . VAL A 1 94 ? 13.157 1.138 -23.506 1.00 92.81 94 VAL A N 1
ATOM 749 C CA . VAL A 1 94 ? 12.804 0.090 -22.541 1.00 92.81 94 VAL A CA 1
ATOM 750 C C . VAL A 1 94 ? 12.868 0.625 -21.111 1.00 92.81 94 VAL A C 1
ATOM 752 O O . VAL A 1 94 ? 11.959 0.350 -20.331 1.00 92.81 94 VAL A O 1
ATOM 755 N N . PHE A 1 95 ? 13.898 1.406 -20.778 1.00 93.06 95 PHE A N 1
ATOM 756 C CA . PHE A 1 95 ? 14.030 2.061 -19.477 1.00 93.06 95 PHE A CA 1
ATOM 757 C C . PHE A 1 95 ? 12.829 2.972 -19.193 1.00 93.06 95 PHE A C 1
ATOM 759 O O . PHE A 1 95 ? 12.169 2.811 -18.169 1.00 93.06 95 PHE A O 1
ATOM 766 N N . ASP A 1 96 ? 12.501 3.872 -20.127 1.00 93.12 96 ASP A N 1
ATOM 767 C CA . ASP A 1 96 ? 11.404 4.839 -19.999 1.00 93.12 96 ASP A CA 1
ATOM 768 C C . ASP A 1 96 ? 10.049 4.141 -19.817 1.00 93.12 96 ASP A C 1
ATOM 770 O O . ASP A 1 96 ? 9.220 4.565 -19.005 1.00 93.12 96 ASP A O 1
ATOM 774 N N . LEU A 1 97 ? 9.821 3.044 -20.546 1.00 93.62 97 LEU A N 1
ATOM 775 C CA . LEU A 1 97 ? 8.618 2.233 -20.392 1.00 93.62 97 LEU A CA 1
ATOM 776 C C . LEU A 1 97 ? 8.579 1.542 -19.022 1.00 93.62 97 LEU A C 1
ATOM 778 O O . LEU A 1 97 ? 7.566 1.614 -18.327 1.00 93.62 97 LEU A O 1
ATOM 782 N N . ALA A 1 98 ? 9.676 0.901 -18.613 1.00 92.94 98 ALA A N 1
ATOM 783 C CA . ALA A 1 98 ? 9.732 0.157 -17.360 1.00 92.94 98 ALA A CA 1
ATOM 784 C C . ALA A 1 98 ? 9.568 1.079 -16.143 1.00 92.94 98 ALA A C 1
ATOM 786 O O . ALA A 1 98 ? 8.748 0.799 -15.269 1.00 92.94 98 ALA A O 1
ATOM 787 N N . ILE A 1 99 ? 10.266 2.220 -16.110 1.00 93.81 99 ILE A N 1
ATOM 788 C CA . ILE A 1 99 ? 10.143 3.173 -15.002 1.00 93.81 99 ILE A CA 1
ATOM 789 C C . ILE A 1 99 ? 8.738 3.780 -14.930 1.00 93.81 99 ILE A C 1
ATOM 791 O O . ILE A 1 99 ? 8.233 4.021 -13.831 1.00 93.81 99 ILE A O 1
ATOM 795 N N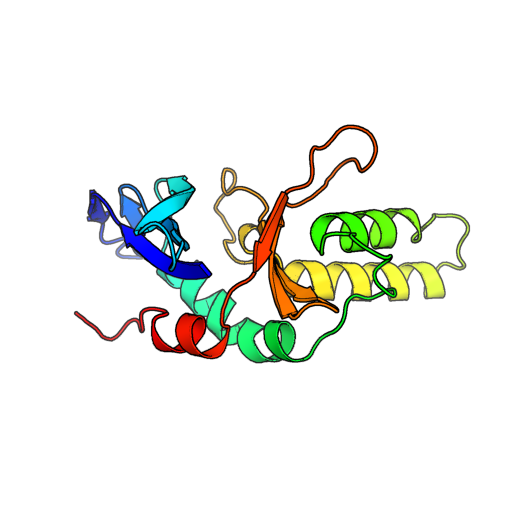 . THR A 1 100 ? 8.081 3.982 -16.079 1.00 94.31 100 THR A N 1
ATOM 796 C CA . THR A 1 100 ? 6.700 4.482 -16.142 1.00 94.31 100 THR A CA 1
ATOM 797 C C . THR A 1 100 ? 5.731 3.487 -15.514 1.00 94.31 100 THR A C 1
ATOM 799 O O . THR A 1 100 ? 4.923 3.885 -14.676 1.00 94.31 100 THR A O 1
ATOM 802 N N . GLU A 1 101 ? 5.836 2.199 -15.844 1.00 94.12 101 GLU A N 1
ATOM 803 C CA . GLU A 1 101 ? 4.955 1.172 -15.278 1.00 94.12 101 GLU A CA 1
ATOM 804 C C . GLU A 1 101 ? 5.188 0.959 -13.780 1.00 94.12 101 GLU A C 1
ATOM 806 O O . GLU A 1 101 ? 4.228 0.920 -13.007 1.00 94.12 101 GLU A O 1
ATOM 811 N N . VAL A 1 102 ? 6.448 0.906 -13.334 1.00 95.12 102 VAL A N 1
ATOM 812 C CA . VAL A 1 102 ? 6.763 0.779 -11.901 1.00 95.12 102 VAL A CA 1
ATOM 813 C C . VAL A 1 102 ? 6.263 2.003 -11.123 1.00 95.12 102 VAL A C 1
ATOM 815 O O . VAL A 1 102 ? 5.662 1.861 -10.056 1.00 95.12 102 VAL A O 1
ATOM 818 N N . SER A 1 103 ? 6.417 3.208 -11.680 1.00 93.81 103 SER A N 1
ATOM 819 C CA . SER A 1 103 ? 5.919 4.443 -11.058 1.00 93.81 103 SER A CA 1
ATOM 820 C C . SER A 1 103 ? 4.392 4.507 -11.028 1.00 93.81 103 SER A C 1
ATOM 822 O O . SER A 1 103 ? 3.822 4.920 -10.020 1.00 93.81 103 SER A O 1
ATOM 824 N N . ARG A 1 104 ? 3.715 4.062 -12.093 1.00 94.81 104 ARG A N 1
ATOM 825 C CA . ARG A 1 104 ? 2.250 3.961 -12.152 1.00 94.81 104 ARG A CA 1
ATOM 826 C C . ARG A 1 104 ? 1.722 3.022 -11.069 1.00 94.81 104 ARG A C 1
ATOM 828 O O . ARG A 1 104 ? 0.780 3.382 -10.361 1.00 94.81 104 ARG A O 1
ATOM 835 N N . TYR A 1 105 ? 2.344 1.851 -10.915 1.00 95.50 105 TYR A N 1
ATOM 836 C CA . TYR A 1 105 ? 1.988 0.901 -9.864 1.00 95.50 105 TYR A CA 1
ATOM 837 C C . TYR A 1 105 ? 2.185 1.525 -8.477 1.00 95.50 105 TYR A C 1
ATOM 839 O O . TYR A 1 105 ? 1.261 1.539 -7.669 1.00 95.50 105 TYR A O 1
ATOM 847 N N . ASN A 1 106 ? 3.347 2.136 -8.224 1.00 94.62 106 ASN A N 1
ATOM 848 C CA . ASN A 1 106 ? 3.634 2.802 -6.954 1.00 94.62 106 ASN A CA 1
ATOM 849 C C . ASN A 1 106 ? 2.587 3.880 -6.617 1.00 94.62 106 ASN A C 1
ATOM 851 O O . ASN A 1 106 ? 2.007 3.854 -5.540 1.00 94.62 106 ASN A O 1
ATOM 855 N N . ILE A 1 107 ? 2.269 4.781 -7.551 1.00 93.62 107 ILE A N 1
ATOM 856 C CA . ILE A 1 107 ? 1.312 5.879 -7.322 1.00 93.62 107 ILE A CA 1
ATOM 857 C C . ILE A 1 107 ? -0.093 5.372 -6.983 1.00 93.62 107 ILE A C 1
ATOM 859 O O . ILE A 1 107 ? -0.801 6.024 -6.225 1.00 93.62 107 ILE A O 1
ATOM 863 N N . THR A 1 108 ? -0.502 4.230 -7.529 1.00 95.00 108 THR A N 1
ATOM 864 C CA . THR A 1 108 ? -1.854 3.670 -7.347 1.00 95.00 108 THR A CA 1
ATOM 865 C C . THR A 1 108 ? -1.963 2.709 -6.163 1.00 95.00 108 THR A C 1
ATOM 867 O O . THR A 1 108 ? -3.065 2.371 -5.750 1.00 95.00 108 THR A O 1
ATOM 870 N N . HIS A 1 109 ? -0.836 2.302 -5.574 1.00 96.19 109 HIS A N 1
ATOM 871 C CA . HIS A 1 109 ? -0.806 1.352 -4.457 1.00 96.19 109 HIS A CA 1
ATOM 872 C C . HIS A 1 109 ? -0.165 1.931 -3.191 1.00 96.19 109 HIS A C 1
ATOM 874 O O . HIS A 1 109 ? -0.328 1.359 -2.116 1.00 96.19 109 HIS A O 1
ATOM 880 N N . ASN A 1 110 ? 0.541 3.062 -3.279 1.00 94.50 110 ASN A N 1
ATOM 881 C CA . ASN A 1 110 ? 1.223 3.697 -2.157 1.00 94.50 110 ASN A CA 1
ATOM 882 C C . ASN A 1 110 ? 0.428 4.863 -1.576 1.00 94.50 110 ASN A C 1
ATOM 884 O O . ASN A 1 110 ? 0.310 5.925 -2.187 1.00 94.50 110 ASN A O 1
ATOM 888 N N . ILE A 1 111 ? -0.025 4.697 -0.336 1.00 91.12 111 ILE A N 1
ATOM 889 C CA . ILE A 1 111 ? -0.820 5.711 0.364 1.00 91.12 111 ILE A CA 1
ATOM 890 C C . ILE A 1 111 ? -0.027 7.019 0.526 1.00 91.12 111 ILE A C 1
ATOM 892 O O . ILE A 1 111 ? -0.606 8.096 0.422 1.00 91.12 111 ILE A O 1
ATOM 896 N N . SER A 1 112 ? 1.297 6.955 0.719 1.00 87.44 112 SER A N 1
ATOM 897 C CA . SER A 1 112 ? 2.142 8.156 0.828 1.00 87.44 112 SER A CA 1
ATOM 898 C C . SER A 1 112 ? 2.182 8.950 -0.484 1.00 87.44 112 SER A C 1
ATOM 900 O O . SER A 1 112 ? 2.108 10.176 -0.463 1.00 87.44 112 SER A O 1
ATOM 902 N N . ALA A 1 113 ? 2.198 8.268 -1.636 1.00 85.06 113 ALA A N 1
ATOM 903 C CA . ALA A 1 113 ? 2.113 8.928 -2.942 1.00 85.06 113 ALA A CA 1
ATOM 904 C C . ALA A 1 113 ? 0.725 9.546 -3.191 1.00 85.06 113 ALA A C 1
ATOM 906 O O . ALA A 1 113 ? 0.621 10.594 -3.830 1.00 85.06 113 ALA A O 1
ATOM 907 N N . GLY A 1 114 ? -0.328 8.918 -2.659 1.00 82.12 114 GLY A N 1
ATOM 908 C CA . GLY A 1 114 ? -1.698 9.423 -2.713 1.00 82.12 114 GLY A CA 1
ATOM 909 C C . GLY A 1 114 ? -1.988 10.607 -1.792 1.00 82.12 114 GLY A C 1
ATOM 910 O O . GLY A 1 114 ? -2.831 11.444 -2.102 1.00 82.12 114 GLY A O 1
ATOM 911 N N . ALA A 1 115 ? -1.259 10.723 -0.684 1.00 76.44 115 ALA A N 1
ATOM 912 C CA . ALA A 1 115 ? -1.377 11.802 0.292 1.00 76.44 115 ALA A CA 1
ATOM 913 C C . ALA A 1 115 ? -0.488 13.011 -0.076 1.00 76.44 115 ALA A C 1
ATOM 915 O O . ALA A 1 115 ? 0.367 13.443 0.702 1.00 76.44 115 ALA A O 1
ATOM 916 N N . SER A 1 116 ? -0.653 13.545 -1.292 1.00 62.00 116 SER A N 1
ATOM 917 C CA . SER A 1 116 ? 0.188 14.635 -1.809 1.00 62.00 116 SER A CA 1
ATOM 918 C C . SER A 1 116 ? 0.223 15.844 -0.859 1.00 62.00 116 SER A C 1
ATOM 920 O O . SER A 1 116 ? -0.804 16.275 -0.347 1.00 62.00 116 SER A O 1
ATOM 922 N N . GLY A 1 117 ? 1.417 16.394 -0.610 1.00 61.78 117 GLY A N 1
ATOM 923 C CA . GLY A 1 117 ? 1.629 17.504 0.332 1.00 61.78 117 GLY A CA 1
ATOM 924 C C . GLY A 1 117 ? 1.938 17.081 1.775 1.00 61.78 117 GLY A C 1
ATOM 925 O O . GLY A 1 117 ? 2.318 17.928 2.584 1.00 61.78 117 GLY A O 1
ATOM 926 N N . MET A 1 118 ? 1.867 15.785 2.094 1.00 66.06 118 MET A N 1
ATOM 927 C CA . MET A 1 118 ? 2.145 15.252 3.431 1.00 66.06 118 MET A CA 1
ATOM 928 C C . MET A 1 118 ? 3.554 14.660 3.519 1.00 66.06 118 MET A C 1
ATOM 930 O O . MET A 1 118 ? 3.749 13.450 3.454 1.00 66.06 118 MET A O 1
ATOM 934 N N . ALA A 1 119 ? 4.553 15.534 3.679 1.00 58.66 119 ALA A N 1
ATOM 935 C CA . ALA A 1 119 ? 5.975 15.167 3.668 1.00 58.66 119 ALA A CA 1
ATOM 936 C C . ALA A 1 119 ? 6.379 14.097 4.706 1.00 58.66 119 ALA A C 1
ATOM 938 O O . ALA A 1 119 ? 7.366 13.396 4.499 1.00 58.66 119 ALA A O 1
ATOM 939 N N . ASP A 1 120 ? 5.613 13.953 5.790 1.00 69.88 120 ASP A N 1
ATOM 940 C CA . ASP A 1 120 ? 5.911 13.034 6.893 1.00 69.88 120 ASP A CA 1
ATOM 941 C C . ASP A 1 120 ? 5.038 11.757 6.871 1.00 69.88 120 ASP A C 1
ATOM 943 O O . ASP A 1 120 ? 5.003 11.005 7.851 1.00 69.88 120 ASP A O 1
ATOM 947 N N . PHE A 1 121 ? 4.269 11.518 5.801 1.00 77.44 121 PHE A N 1
ATOM 948 C CA . PHE A 1 121 ? 3.355 10.378 5.743 1.00 77.44 121 PHE A CA 1
ATOM 949 C C . PHE A 1 121 ? 4.124 9.078 5.455 1.00 77.44 121 PHE A C 1
ATOM 951 O O . PHE A 1 121 ? 4.789 8.984 4.417 1.00 77.44 121 PHE A O 1
ATOM 958 N N . PRO A 1 122 ? 4.037 8.048 6.320 1.00 80.00 122 PRO A N 1
ATOM 959 C CA . PRO A 1 122 ? 4.809 6.826 6.135 1.00 80.00 122 PRO A CA 1
ATOM 960 C C . PRO A 1 122 ? 4.403 6.099 4.848 1.00 80.00 122 PRO A C 1
ATOM 962 O O . PRO A 1 122 ? 3.219 5.935 4.554 1.00 80.00 122 PRO A O 1
ATOM 965 N N . GLY A 1 123 ? 5.401 5.630 4.097 1.00 88.94 123 GLY A N 1
ATOM 966 C CA . GLY A 1 123 ? 5.198 4.814 2.903 1.00 88.94 123 GLY A CA 1
ATOM 967 C C . GLY A 1 123 ? 4.535 3.485 3.253 1.00 88.94 123 GLY A C 1
ATOM 968 O O . GLY A 1 123 ? 5.132 2.649 3.933 1.00 88.94 123 GLY A O 1
ATOM 969 N N . LEU A 1 124 ? 3.310 3.288 2.773 1.00 94.00 124 LEU A N 1
ATOM 970 C CA . LEU A 1 124 ? 2.532 2.066 2.953 1.00 94.00 124 LEU A CA 1
ATOM 971 C C . LEU A 1 124 ? 1.969 1.639 1.612 1.00 94.00 124 LEU A C 1
ATOM 973 O O . LEU A 1 124 ? 1.385 2.467 0.914 1.00 94.00 124 LEU A O 1
ATOM 977 N N . LEU A 1 125 ? 2.093 0.354 1.297 1.00 95.88 125 LEU A N 1
ATOM 978 C CA . LEU A 1 125 ? 1.451 -0.220 0.126 1.00 95.88 125 LEU A CA 1
ATOM 979 C C . LEU A 1 125 ? 0.185 -0.966 0.521 1.00 95.88 125 LEU A C 1
ATOM 981 O O . LEU A 1 125 ? 0.168 -1.684 1.521 1.00 95.88 125 LEU A O 1
ATOM 985 N N . ILE A 1 126 ? -0.848 -0.811 -0.297 1.00 96.31 126 ILE A N 1
ATOM 986 C CA . ILE A 1 126 ? -2.077 -1.594 -0.278 1.00 96.31 126 ILE A CA 1
ATOM 987 C C . ILE A 1 126 ? -2.292 -2.171 -1.671 1.00 96.31 126 ILE A C 1
ATOM 989 O O . ILE A 1 126 ? -2.184 -1.457 -2.663 1.00 96.31 126 ILE A O 1
ATOM 993 N N . GLY A 1 127 ? -2.579 -3.462 -1.761 1.00 96.38 127 GLY A N 1
ATOM 994 C CA . GLY A 1 127 ? -2.754 -4.093 -3.061 1.00 96.38 127 GLY A CA 1
ATOM 995 C C . GLY A 1 127 ? -3.099 -5.562 -2.975 1.00 96.38 127 GLY A C 1
ATOM 996 O O . GLY A 1 127 ? -3.279 -6.129 -1.891 1.00 96.38 127 GLY A O 1
ATOM 997 N N . ARG A 1 128 ? -3.174 -6.173 -4.151 1.00 94.56 128 ARG A N 1
ATOM 998 C CA . ARG A 1 128 ? -3.379 -7.602 -4.321 1.00 94.56 128 ARG A CA 1
ATOM 999 C C . ARG A 1 128 ? -2.038 -8.327 -4.409 1.00 94.56 128 ARG A C 1
ATOM 1001 O O . ARG A 1 128 ? -1.210 -8.010 -5.252 1.00 94.56 128 ARG A O 1
ATOM 1008 N N . SER A 1 129 ? -1.845 -9.316 -3.550 1.00 90.31 129 SER A N 1
ATOM 1009 C CA . SER A 1 129 ? -0.743 -10.276 -3.591 1.00 90.31 129 SER A CA 1
ATOM 1010 C C . SER A 1 129 ? -1.246 -11.669 -3.989 1.00 90.31 129 SER A C 1
ATOM 1012 O O . SER A 1 129 ? -2.454 -11.894 -4.136 1.00 90.31 129 SER A O 1
ATOM 1014 N N . GLU A 1 130 ? -0.334 -12.630 -4.171 1.00 87.12 130 GLU A N 1
ATOM 1015 C CA . GLU A 1 130 ? -0.712 -14.010 -4.528 1.00 87.12 130 GLU A CA 1
ATOM 1016 C C . GLU A 1 130 ? -1.565 -14.692 -3.440 1.00 87.12 130 GLU A C 1
ATOM 1018 O O . GLU A 1 130 ? -2.363 -15.586 -3.728 1.00 87.12 130 GLU A O 1
ATOM 1023 N N . GLU A 1 131 ? -1.414 -14.260 -2.185 1.00 88.75 131 GLU A N 1
ATOM 1024 C CA . GLU A 1 131 ? -2.082 -14.835 -1.012 1.00 88.75 131 GLU A CA 1
ATOM 1025 C C . GLU A 1 131 ? -3.384 -14.106 -0.628 1.00 88.75 131 GLU A C 1
ATOM 1027 O O . GLU A 1 131 ? -4.133 -14.585 0.228 1.00 88.75 131 GLU A O 1
ATOM 1032 N N . GLY A 1 132 ? -3.686 -12.965 -1.253 1.00 93.50 132 GLY A N 1
ATOM 1033 C CA . GLY A 1 132 ? -4.873 -12.162 -0.966 1.00 93.50 132 GLY A CA 1
ATOM 1034 C C . GLY A 1 132 ? -4.594 -10.665 -1.025 1.00 93.50 132 GLY A C 1
ATOM 1035 O O . GLY A 1 132 ? -3.650 -10.225 -1.664 1.00 93.50 132 GLY A O 1
ATOM 1036 N N . TYR A 1 133 ? -5.420 -9.860 -0.361 1.00 96.62 133 TYR A N 1
ATOM 1037 C CA . TYR A 1 133 ? -5.171 -8.422 -0.251 1.00 96.62 133 TYR A CA 1
ATOM 1038 C C . TYR A 1 133 ? -4.344 -8.131 0.987 1.00 96.62 133 TYR A C 1
ATOM 1040 O O . TYR A 1 133 ? -4.686 -8.586 2.083 1.00 96.62 133 TYR A O 1
ATOM 1048 N N . GLU A 1 134 ? -3.272 -7.365 0.827 1.00 96.31 134 GLU A N 1
ATOM 1049 C CA . GLU A 1 134 ? -2.363 -7.041 1.918 1.00 96.31 134 GLU A CA 1
ATOM 1050 C C . GLU A 1 134 ? -2.070 -5.551 2.024 1.00 96.31 134 GLU A C 1
ATOM 1052 O O . GLU A 1 134 ? -2.105 -4.804 1.046 1.00 96.31 134 GLU A O 1
ATOM 1057 N N . ILE A 1 135 ? -1.791 -5.138 3.256 1.00 96.56 135 ILE A N 1
ATOM 1058 C CA . ILE A 1 135 ? -1.132 -3.880 3.568 1.00 96.56 135 ILE A CA 1
ATOM 1059 C C . ILE A 1 135 ? 0.257 -4.193 4.116 1.00 96.56 135 ILE A C 1
ATOM 1061 O O . ILE A 1 135 ? 0.405 -5.036 5.008 1.00 96.56 135 ILE A O 1
ATOM 1065 N N . CYS A 1 136 ? 1.274 -3.523 3.595 1.00 96.19 136 CYS A N 1
ATOM 1066 C CA . CYS A 1 136 ? 2.661 -3.705 4.006 1.00 96.19 136 CYS A CA 1
ATOM 1067 C C . CYS A 1 136 ? 3.388 -2.361 4.074 1.00 96.19 136 CYS A C 1
ATOM 1069 O O . CYS A 1 136 ? 2.905 -1.346 3.561 1.00 96.19 136 CYS A O 1
ATOM 1071 N N . ASN A 1 137 ? 4.567 -2.342 4.692 1.00 95.44 137 ASN A N 1
ATOM 1072 C CA . ASN A 1 137 ? 5.441 -1.186 4.553 1.00 95.44 137 ASN A CA 1
ATOM 1073 C C . ASN A 1 137 ? 5.984 -1.068 3.133 1.00 95.44 137 ASN A C 1
ATOM 1075 O O . ASN A 1 137 ? 6.211 -2.059 2.437 1.00 95.44 137 ASN A O 1
ATOM 1079 N N . TRP A 1 138 ? 6.249 0.177 2.752 1.00 93.25 138 TRP A N 1
ATOM 1080 C CA . TRP A 1 138 ? 7.226 0.479 1.724 1.00 93.25 138 TRP A CA 1
ATOM 1081 C C . TRP A 1 138 ? 8.604 -0.067 2.125 1.00 93.25 138 TRP A C 1
ATOM 1083 O O . TRP A 1 138 ? 8.996 0.027 3.291 1.00 93.25 138 TRP A O 1
ATOM 1093 N N . ILE A 1 139 ? 9.325 -0.619 1.152 1.00 94.50 139 ILE A N 1
ATOM 1094 C CA . ILE A 1 139 ? 10.706 -1.081 1.298 1.00 94.50 139 ILE A CA 1
ATOM 1095 C C . ILE A 1 139 ? 11.563 -0.206 0.400 1.00 94.50 139 ILE A C 1
ATOM 1097 O O . ILE A 1 139 ? 11.306 -0.114 -0.798 1.00 94.50 139 ILE A O 1
ATOM 1101 N N . GLN A 1 140 ? 12.548 0.461 0.988 1.00 88.25 140 GLN A N 1
ATOM 1102 C CA . GLN A 1 140 ? 13.528 1.240 0.245 1.00 88.25 140 GLN A CA 1
ATOM 1103 C C . GLN A 1 140 ? 14.790 0.418 -0.014 1.00 88.25 140 GLN A C 1
ATOM 1105 O O . GLN A 1 140 ? 15.387 0.548 -1.077 1.00 88.25 140 GLN A O 1
ATOM 1110 N N . ASP A 1 141 ? 15.179 -0.420 0.945 1.00 89.00 141 ASP A N 1
ATOM 1111 C CA . ASP A 1 141 ? 16.367 -1.262 0.870 1.00 89.00 141 ASP A CA 1
ATOM 1112 C C . ASP A 1 141 ? 16.023 -2.690 1.310 1.00 89.00 141 ASP A C 1
ATOM 1114 O O . ASP A 1 141 ? 15.772 -2.952 2.487 1.00 89.00 141 ASP A O 1
ATOM 1118 N N . ILE A 1 142 ? 16.013 -3.627 0.358 1.00 89.44 142 ILE A N 1
ATOM 1119 C CA . ILE A 1 142 ? 15.640 -5.030 0.600 1.00 89.44 142 ILE A CA 1
ATOM 1120 C C . ILE A 1 142 ? 16.598 -5.720 1.586 1.00 89.44 142 ILE A C 1
ATOM 1122 O O . ILE A 1 142 ? 16.184 -6.651 2.280 1.00 89.44 142 ILE A O 1
ATOM 1126 N N . GLU A 1 143 ? 17.863 -5.296 1.664 1.00 89.50 143 GLU A N 1
ATOM 1127 C CA . GLU A 1 143 ? 18.863 -5.930 2.528 1.00 89.50 143 GLU A CA 1
ATOM 1128 C C . GLU A 1 143 ? 18.754 -5.470 3.989 1.00 89.50 143 GLU A C 1
ATOM 1130 O O . GLU A 1 143 ? 19.083 -6.234 4.902 1.00 89.50 143 GLU A O 1
ATOM 1135 N N . HIS A 1 144 ? 18.287 -4.239 4.219 1.00 90.38 144 HIS A N 1
ATOM 1136 C CA . HIS A 1 144 ? 18.309 -3.601 5.539 1.00 90.38 144 HIS A CA 1
ATOM 1137 C C . HIS A 1 144 ? 16.922 -3.367 6.150 1.00 90.38 144 HIS A C 1
ATOM 1139 O O . HIS A 1 144 ? 16.788 -3.381 7.380 1.00 90.38 144 HIS A O 1
ATOM 1145 N N . ASP A 1 145 ? 15.885 -3.179 5.335 1.00 92.62 145 ASP A N 1
ATOM 1146 C CA . ASP A 1 145 ? 14.540 -2.917 5.831 1.00 92.62 145 ASP A CA 1
ATOM 1147 C C . ASP A 1 145 ? 13.853 -4.210 6.277 1.00 92.62 145 ASP A C 1
ATOM 1149 O O . ASP A 1 145 ? 13.796 -5.220 5.573 1.00 92.62 145 ASP A O 1
ATOM 1153 N N . THR A 1 146 ? 13.253 -4.179 7.468 1.00 94.50 146 THR A N 1
ATOM 1154 C CA . THR A 1 146 ? 12.424 -5.294 7.934 1.00 94.50 146 THR A CA 1
ATOM 1155 C C . THR A 1 146 ? 11.036 -5.200 7.309 1.00 94.50 146 THR A C 1
ATOM 1157 O O . THR A 1 146 ? 10.259 -4.295 7.622 1.00 94.50 146 THR A O 1
ATOM 1160 N N . ALA A 1 147 ? 10.707 -6.159 6.446 1.00 95.25 147 ALA A N 1
ATOM 1161 C CA . ALA A 1 147 ? 9.385 -6.259 5.845 1.00 95.25 147 ALA A CA 1
ATOM 1162 C C . ALA A 1 147 ? 8.334 -6.764 6.843 1.00 95.25 147 ALA A C 1
ATOM 1164 O O . ALA A 1 147 ? 8.564 -7.704 7.608 1.00 95.25 147 ALA A O 1
ATOM 1165 N N . TRP A 1 148 ? 7.149 -6.165 6.794 1.00 94.94 148 TRP A N 1
ATOM 1166 C CA . TRP A 1 148 ? 5.953 -6.658 7.464 1.00 94.94 148 TRP A CA 1
ATOM 1167 C C . TRP A 1 148 ? 4.762 -6.586 6.512 1.00 94.94 148 TRP A C 1
ATOM 1169 O O . TRP A 1 148 ? 4.693 -5.716 5.649 1.00 94.94 148 TRP A O 1
ATOM 1179 N N . ARG A 1 149 ? 3.799 -7.493 6.680 1.00 95.25 149 ARG A N 1
ATOM 1180 C CA . ARG A 1 149 ? 2.532 -7.482 5.941 1.00 95.25 149 ARG A CA 1
ATOM 1181 C C . ARG A 1 149 ? 1.385 -7.939 6.825 1.00 95.25 149 ARG A C 1
ATOM 1183 O O . ARG A 1 149 ? 1.574 -8.756 7.726 1.00 95.25 149 ARG A O 1
ATOM 1190 N N . TYR A 1 150 ? 0.192 -7.454 6.519 1.00 95.81 150 TYR A N 1
ATOM 1191 C CA . TYR A 1 150 ? -1.050 -7.956 7.085 1.00 95.81 150 TYR A CA 1
ATOM 1192 C C . TYR A 1 150 ? -2.085 -8.129 5.988 1.00 95.81 150 TYR A C 1
ATOM 1194 O O . TYR A 1 150 ? -2.334 -7.211 5.211 1.00 95.81 150 TYR A O 1
ATOM 1202 N N . PHE A 1 151 ? -2.749 -9.280 5.981 1.00 95.88 151 PHE A N 1
ATOM 1203 C CA . PHE A 1 151 ? -3.856 -9.528 5.068 1.00 95.88 151 PHE A CA 1
ATOM 1204 C C . PHE A 1 151 ? -5.144 -8.892 5.573 1.00 95.88 151 PHE A C 1
ATOM 1206 O O . PHE A 1 151 ? -5.397 -8.861 6.785 1.00 95.88 151 PHE A O 1
ATOM 1213 N N . PHE A 1 152 ? -5.992 -8.433 4.662 1.00 95.62 152 PHE A N 1
ATOM 1214 C CA . PHE A 1 152 ? -7.297 -7.863 4.971 1.00 95.62 152 PHE A CA 1
ATOM 1215 C C . PHE A 1 152 ? -8.358 -8.275 3.946 1.00 95.62 152 PHE A C 1
ATOM 1217 O O . PHE A 1 152 ? -8.050 -8.787 2.875 1.00 95.62 152 PHE A O 1
ATOM 1224 N N . ASP A 1 153 ? -9.624 -8.100 4.319 1.00 95.31 153 ASP A N 1
ATOM 1225 C CA . ASP A 1 153 ? -10.753 -8.284 3.407 1.00 95.31 153 ASP A CA 1
ATOM 1226 C C . ASP A 1 153 ? -11.006 -6.962 2.674 1.00 95.31 153 ASP A C 1
ATOM 1228 O O . ASP A 1 153 ? -11.335 -5.953 3.303 1.00 95.31 153 ASP A O 1
ATOM 1232 N N . VAL A 1 154 ? -10.807 -6.957 1.354 1.00 95.38 154 VAL A N 1
ATOM 1233 C CA . VAL A 1 154 ? -10.931 -5.748 0.529 1.00 95.38 154 VAL A CA 1
ATOM 1234 C C . VAL A 1 154 ? -12.365 -5.231 0.458 1.00 95.38 154 VAL A C 1
ATOM 1236 O O . VAL A 1 154 ? -12.582 -4.021 0.438 1.00 95.38 154 VAL A O 1
ATOM 1239 N N . ASP A 1 155 ? -13.355 -6.123 0.477 1.00 95.50 155 ASP A N 1
ATOM 1240 C CA . ASP A 1 155 ? -14.759 -5.741 0.376 1.00 95.50 155 ASP A CA 1
ATOM 1241 C C . ASP A 1 155 ? -15.254 -5.165 1.699 1.00 95.50 155 ASP A C 1
ATOM 1243 O O . ASP A 1 155 ? -16.001 -4.185 1.699 1.00 95.50 155 ASP A O 1
ATOM 1247 N N . ASP A 1 156 ? -14.820 -5.722 2.834 1.00 93.75 156 ASP A N 1
ATOM 1248 C CA . ASP A 1 156 ? -15.056 -5.097 4.137 1.00 93.75 156 ASP A CA 1
ATOM 1249 C C . ASP A 1 156 ? -14.304 -3.766 4.244 1.00 93.75 156 ASP A C 1
ATOM 1251 O O . ASP A 1 156 ? -14.887 -2.796 4.721 1.00 93.75 156 ASP A O 1
ATOM 1255 N N . PHE A 1 157 ? -13.060 -3.660 3.765 1.00 94.12 157 PHE A N 1
ATOM 1256 C CA . PHE A 1 157 ? -12.323 -2.395 3.807 1.00 94.12 157 PHE A CA 1
ATOM 1257 C C . PHE A 1 157 ? -13.064 -1.284 3.059 1.00 94.12 157 PHE A C 1
ATOM 1259 O O . PHE A 1 157 ? -13.502 -0.335 3.706 1.00 94.12 157 PHE A O 1
ATOM 1266 N N . TYR A 1 158 ? -13.300 -1.428 1.750 1.00 93.00 158 TYR A N 1
ATOM 1267 C CA . TYR A 1 158 ? -13.952 -0.386 0.945 1.00 93.00 158 TYR A CA 1
ATOM 1268 C C . TYR A 1 158 ? -15.404 -0.113 1.356 1.00 93.00 158 TYR A C 1
ATOM 1270 O O . TYR A 1 158 ? -15.870 1.015 1.221 1.00 93.00 158 TYR A O 1
ATOM 1278 N N . ARG A 1 159 ? -16.115 -1.087 1.945 1.00 90.94 159 ARG A N 1
ATOM 1279 C CA . ARG A 1 159 ? -17.445 -0.846 2.536 1.00 90.94 159 ARG A CA 1
ATOM 1280 C C . ARG A 1 159 ? -17.402 0.088 3.747 1.00 90.94 159 ARG A C 1
ATOM 1282 O O . ARG A 1 159 ? -18.381 0.783 3.995 1.00 90.94 159 ARG A O 1
ATOM 1289 N N . ASN A 1 160 ? -16.319 0.060 4.526 1.00 86.12 160 ASN A N 1
ATOM 1290 C CA . ASN A 1 160 ? -16.154 0.879 5.733 1.00 86.12 160 ASN A CA 1
ATOM 1291 C C . ASN A 1 160 ? -15.212 2.078 5.517 1.00 86.12 160 ASN A C 1
ATOM 1293 O O . ASN A 1 160 ? -14.905 2.781 6.483 1.00 86.12 160 ASN A O 1
ATOM 1297 N N . VAL A 1 161 ? -14.727 2.311 4.291 1.00 86.19 161 VAL A N 1
ATOM 1298 C CA . VAL A 1 161 ? -14.016 3.546 3.945 1.00 86.19 161 VAL A CA 1
ATOM 1299 C C . VAL A 1 161 ? -15.023 4.696 4.065 1.00 86.19 161 VAL A C 1
ATOM 1301 O O . VAL A 1 161 ? -16.063 4.649 3.405 1.00 86.19 161 VAL A O 1
ATOM 1304 N N . PRO A 1 162 ? -14.759 5.718 4.903 1.00 80.75 162 PRO A N 1
ATOM 1305 C CA . PRO A 1 162 ? -15.675 6.838 5.055 1.00 80.75 162 PRO A CA 1
ATOM 1306 C C . PRO A 1 162 ? -15.991 7.495 3.708 1.00 80.75 162 PRO A C 1
ATOM 1308 O O . PRO A 1 162 ? -15.105 7.743 2.888 1.00 80.75 162 PRO A O 1
ATOM 1311 N N . VAL A 1 163 ? -17.263 7.810 3.488 1.00 69.88 163 VAL A N 1
ATOM 1312 C CA . VAL A 1 163 ? -17.684 8.711 2.414 1.00 69.88 163 VAL A CA 1
ATOM 1313 C C . VAL A 1 163 ? -17.792 10.118 2.989 1.00 69.88 163 VAL A C 1
ATOM 1315 O O . VAL A 1 163 ? -18.302 10.300 4.089 1.00 69.88 163 VAL A O 1
ATOM 1318 N N . GLU A 1 164 ? -17.342 11.127 2.241 1.00 60.84 164 GLU A N 1
ATOM 1319 C CA . GLU A 1 164 ? -17.340 12.538 2.676 1.00 60.84 164 GLU A CA 1
ATOM 1320 C C . GLU A 1 164 ? -18.718 13.078 3.088 1.00 60.84 164 GLU A C 1
ATOM 1322 O O . GLU A 1 164 ? -18.810 14.126 3.716 1.00 60.84 164 GLU A O 1
ATOM 1327 N N . ASN A 1 165 ? -19.790 12.346 2.777 1.00 46.69 165 ASN A N 1
ATOM 1328 C CA . ASN A 1 165 ? -21.166 12.738 3.053 1.00 46.69 165 ASN A CA 1
ATOM 1329 C C . ASN A 1 165 ? -21.740 12.194 4.371 1.00 46.69 165 ASN A C 1
ATOM 1331 O O . ASN A 1 165 ? -22.930 12.380 4.611 1.00 46.69 165 ASN A O 1
ATOM 1335 N N . GLU A 1 166 ? -20.954 11.532 5.223 1.00 40.56 166 GLU A N 1
ATOM 1336 C CA . GLU A 1 166 ? -21.421 11.121 6.556 1.00 40.56 166 GLU A CA 1
ATOM 1337 C C . GLU A 1 166 ? -20.882 12.051 7.654 1.00 40.56 166 GLU A C 1
ATOM 1339 O O . GLU A 1 166 ? -20.007 11.691 8.443 1.00 40.56 166 GLU A O 1
ATOM 1344 N N . GLN A 1 167 ? -21.447 13.263 7.701 1.00 40.12 167 GLN A N 1
ATOM 1345 C CA . GLN A 1 167 ? -21.610 14.056 8.927 1.00 40.12 167 GLN A CA 1
ATOM 1346 C C . GLN A 1 167 ? -23.047 14.562 9.035 1.00 40.12 167 GLN A C 1
ATOM 1348 O O . GLN A 1 167 ? -23.523 15.199 8.070 1.00 40.12 167 GLN A O 1
#

Radius of gyration: 16.74 Å; chains: 1; bounding box: 44×44×44 Å

pLDDT: mean 88.22, std 10.15, range [40.12, 96.62]

Secondary structure (DSSP, 8-state):
-EEEEEESS-EE--TTSPPEEEEEEEEEE-TTT--EEEEEEEEEEHHHHHHHHHHTHHHHHHPPPSSPPPTT--HHHHHHHHHHT--TTS-HHHHHHHHHHHHHHHHHHBHHHHSTT-TT---EEEEEETTEEEEEE--S-TTTS---EEEE-HHHHHHHSPPTT--

Foldseek 3Di:
DQKAWDAPADWDPPPVDAIKGAFIWIWDADPVPRDIDTPDTGTARLVLLLVLCVVLVCCQEPPDQPDADDVPDDPQLSLLVLVVVLDPPDDPVVSVVSVVRSVVSQCSFWSVNSRPPCPPDFTWGWHAHPVGTKIWGHDNDPVPDDIDIDHDDSVSHVVNYDDPPDD

Sequence (167 aa):
MKLRFGADGLRHPGGVWPDWYEGLKLVGTNPATGEEITFFKGNWELEGILEWLKQSEEQIRNDDPVIPQLPNETLGQTLARSYDLVTDDLPQDVFDLAITEVSRYNITHNISAGASGMADFPGLLIGRSEEGYEICNWIQDIEHDTAWRYFFDVDDFYRNVPVENEQ